Protein AF-A0A8X6LR88-F1 (afdb_monomer)

Nearest PDB structures (foldseek):
  5c4a-assembly1_B  TM=8.017E-01  e=4.745E-05  Saccharomyces cerevisiae S288C
  5c3e-assembly1_B  TM=7.967E-01  e=1.207E-04  Saccharomyces cerevisiae S288C
  8wb0-assembly1_p  TM=8.302E-01  e=1.685E-04  Sus scrofa
  7z31-assembly1_B  TM=7.921E-01  e=1.801E-04  Saccharomyces cerevisiae S288C
  6rwe-assembly1_B  TM=7.774E-01  e=1.987E-03  Saccharomyces cerevisiae

Sequence (148 aa):
MTPGQILECVKRGQGRDAQTVRNTNCQIVPDAKAFYAKTFYFPIAYWSSEHFYAPSECTMDKILHQAVKGRSRGGGMRLGNMELFNGLRGNGLAACFEEKCFEHGDRIPSETNPTISLPKSVELVKEDAGFFKCHLEYKAHPSFIMRK

pLDDT: mean 76.17, std 14.6, range [40.44, 94.88]

Secondary structure (DSSP, 8-state):
--HHHHHHTEEE-SSSBEEEEB-TTS-B-TT---B---PPP---S--HHHH----SS-PBPTTT-SBPBSGGGTPBPP--HHIIIIIIITTT-HHHHHIIIIIIIIB---TT--SSPPBHHHHHHHHHHHHTT---------------

Structure (mmCIF, N/CA/C/O backbone):
data_AF-A0A8X6LR88-F1
#
_entry.id   AF-A0A8X6LR88-F1
#
loop_
_atom_site.group_PDB
_atom_site.id
_atom_site.type_symbol
_atom_site.label_atom_id
_atom_site.label_alt_id
_atom_site.label_comp_id
_atom_site.label_asym_id
_atom_site.label_entity_id
_atom_site.label_seq_id
_atom_site.pdbx_PDB_ins_code
_atom_site.Cartn_x
_atom_site.Cartn_y
_atom_site.Cartn_z
_atom_site.occupancy
_atom_site.B_iso_or_equiv
_atom_site.auth_seq_id
_atom_site.auth_comp_id
_atom_site.auth_asym_id
_atom_site.auth_atom_id
_atom_site.pdbx_PDB_model_num
ATOM 1 N N . MET A 1 1 ? -21.367 -1.744 19.100 1.00 43.91 1 MET A N 1
ATOM 2 C CA . MET A 1 1 ? -21.579 -2.043 20.527 1.00 43.91 1 MET A CA 1
ATOM 3 C C . MET A 1 1 ? -20.416 -1.438 21.301 1.00 43.91 1 MET A C 1
ATOM 5 O O . MET A 1 1 ? -19.314 -1.967 21.231 1.00 43.91 1 MET A O 1
ATOM 9 N N . THR A 1 2 ? -20.595 -0.263 21.898 1.00 50.12 2 THR A N 1
ATOM 10 C CA . THR A 1 2 ? -19.545 0.407 22.687 1.00 50.12 2 THR A CA 1
ATOM 11 C C . THR A 1 2 ? -19.541 -0.120 24.129 1.00 50.12 2 THR A C 1
ATOM 13 O O . THR A 1 2 ? -20.545 -0.679 24.573 1.00 50.12 2 THR A O 1
ATOM 16 N N . PRO A 1 3 ? -18.460 0.077 24.906 1.00 57.91 3 PRO A N 1
ATOM 17 C CA . PRO A 1 3 ? -18.431 -0.300 26.323 1.00 57.91 3 PRO A CA 1
ATOM 18 C C . PRO A 1 3 ? -19.576 0.317 27.149 1.00 57.91 3 PRO A C 1
ATOM 20 O O . PRO A 1 3 ? -20.071 -0.314 28.078 1.00 57.91 3 PRO A O 1
ATOM 23 N N . GLY A 1 4 ? -20.044 1.516 26.776 1.00 55.84 4 GLY A N 1
ATOM 24 C CA . GLY A 1 4 ? -21.215 2.159 27.386 1.00 55.84 4 GLY A CA 1
ATOM 25 C C . GLY A 1 4 ? -22.520 1.393 27.144 1.00 55.84 4 GLY A C 1
ATOM 26 O O . GLY A 1 4 ? -23.280 1.175 28.080 1.00 55.84 4 GLY A O 1
ATOM 27 N N . GLN A 1 5 ? -22.723 0.872 25.929 1.00 53.47 5 GLN A N 1
ATOM 28 C CA . GLN A 1 5 ? -23.903 0.067 25.583 1.00 53.47 5 GLN A CA 1
ATOM 29 C C . GLN A 1 5 ? -23.940 -1.279 26.333 1.00 53.47 5 GLN A C 1
ATOM 31 O O . GLN A 1 5 ? -25.016 -1.788 26.635 1.00 53.47 5 GLN A O 1
ATOM 36 N N . ILE A 1 6 ? -22.774 -1.842 26.685 1.00 59.50 6 ILE A N 1
ATOM 37 C CA . ILE A 1 6 ? -22.672 -3.052 27.523 1.00 59.50 6 ILE A CA 1
ATOM 38 C C . ILE A 1 6 ? -23.093 -2.748 28.971 1.00 59.50 6 ILE A C 1
ATOM 40 O O . ILE A 1 6 ? -23.793 -3.550 29.587 1.00 59.50 6 ILE A O 1
ATOM 44 N N . LEU A 1 7 ? -22.715 -1.581 29.508 1.00 59.38 7 LEU A N 1
ATOM 45 C CA . LEU A 1 7 ? -23.094 -1.150 30.860 1.00 59.38 7 LEU A CA 1
ATOM 46 C C . LEU A 1 7 ? -24.596 -0.852 30.982 1.00 59.38 7 LEU A C 1
ATOM 48 O O . LEU A 1 7 ? -25.195 -1.184 32.000 1.00 59.38 7 LEU A O 1
ATOM 52 N N . GLU A 1 8 ? -25.220 -0.281 29.950 1.00 58.47 8 GLU A N 1
ATOM 53 C CA . GLU A 1 8 ? -26.671 -0.016 29.915 1.00 58.47 8 GLU A CA 1
ATOM 54 C C . GLU A 1 8 ? -27.515 -1.304 29.902 1.00 58.47 8 GLU A C 1
ATOM 56 O O . GLU A 1 8 ? -28.645 -1.329 30.397 1.00 58.47 8 GLU A O 1
ATOM 61 N N . CYS A 1 9 ? -26.950 -2.397 29.382 1.00 60.28 9 CYS A N 1
ATOM 62 C CA . CYS A 1 9 ? -27.597 -3.706 29.300 1.00 60.28 9 CYS A CA 1
ATOM 63 C C . CYS A 1 9 ? -27.391 -4.578 30.555 1.00 60.28 9 CYS A C 1
ATOM 65 O O . CYS A 1 9 ? -27.925 -5.689 30.613 1.00 60.28 9 CYS A O 1
ATOM 67 N N . VAL A 1 10 ? -26.645 -4.093 31.560 1.00 64.56 10 VAL A N 1
ATOM 68 C CA . VAL A 1 10 ? -26.311 -4.828 32.789 1.00 64.56 10 VAL A CA 1
ATOM 69 C C . VAL A 1 10 ? -26.639 -3.990 34.027 1.00 64.56 10 VAL A C 1
ATOM 71 O O . VAL A 1 10 ? -25.956 -3.018 34.345 1.00 64.56 10 VAL A O 1
ATOM 74 N N . LYS A 1 11 ? -27.659 -4.392 34.793 1.00 63.88 11 LYS A N 1
ATOM 75 C CA . LYS A 1 11 ? -27.976 -3.743 36.079 1.00 63.88 11 LYS A CA 1
ATOM 76 C C . LYS A 1 11 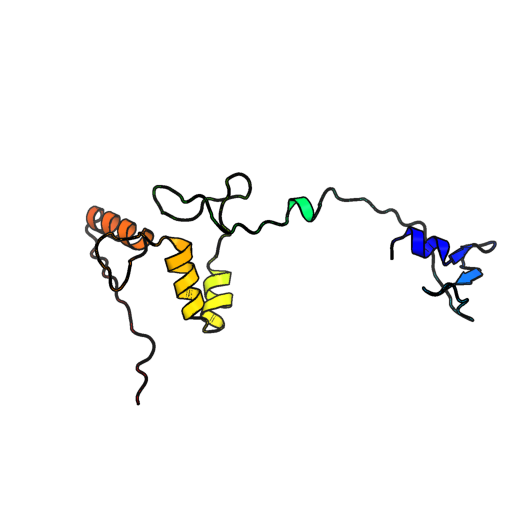? -27.129 -4.355 37.203 1.00 63.88 11 LYS A C 1
ATOM 78 O O . LYS A 1 11 ? -27.137 -5.574 37.390 1.00 63.88 11 LYS A O 1
ATOM 83 N N . ARG A 1 12 ? -26.409 -3.517 37.964 1.00 57.28 12 ARG A N 1
ATOM 84 C CA . ARG A 1 12 ? -25.630 -3.956 39.139 1.00 57.28 12 ARG A CA 1
ATOM 85 C C . ARG A 1 12 ? -26.555 -4.469 40.244 1.00 57.28 12 ARG A C 1
ATOM 87 O O . ARG A 1 12 ? -27.481 -3.760 40.634 1.00 57.28 12 ARG A O 1
ATOM 94 N N . GLY A 1 13 ? -26.270 -5.666 40.757 1.00 58.62 13 GLY A N 1
ATOM 95 C CA . GLY A 1 13 ? -26.820 -6.142 42.028 1.00 58.62 13 GLY A CA 1
ATOM 96 C C . GLY A 1 13 ? -26.052 -5.581 43.229 1.00 58.62 13 GLY A C 1
ATOM 97 O O . GLY A 1 13 ? -25.162 -4.746 43.078 1.00 58.62 13 GLY A O 1
ATOM 98 N N . GLN A 1 14 ? -26.346 -6.081 44.431 1.00 52.44 14 GLN A N 1
ATOM 99 C CA . GLN A 1 14 ? -25.663 -5.692 45.677 1.00 52.44 14 GLN A CA 1
ATOM 100 C C . GLN A 1 14 ? -24.199 -6.217 45.792 1.00 52.44 14 GLN A C 1
ATOM 102 O O . GLN A 1 14 ? -23.613 -6.148 46.867 1.00 52.44 14 GLN A O 1
ATOM 107 N N . GLY A 1 15 ? -23.587 -6.728 44.707 1.00 61.00 15 GLY A N 1
ATOM 108 C CA . GLY A 1 15 ? -22.272 -7.402 44.696 1.00 61.00 15 GLY A CA 1
ATOM 109 C C . GLY A 1 15 ? -21.421 -7.133 43.439 1.00 61.00 15 GLY A C 1
ATOM 110 O O . GLY A 1 15 ? -21.503 -6.049 42.868 1.00 61.00 15 GLY A O 1
ATOM 111 N N . ARG A 1 16 ? -20.571 -8.095 43.024 1.00 56.91 16 ARG A N 1
ATOM 112 C CA . ARG A 1 16 ? -19.781 -8.070 41.760 1.00 56.91 16 ARG A CA 1
ATOM 113 C C . ARG A 1 16 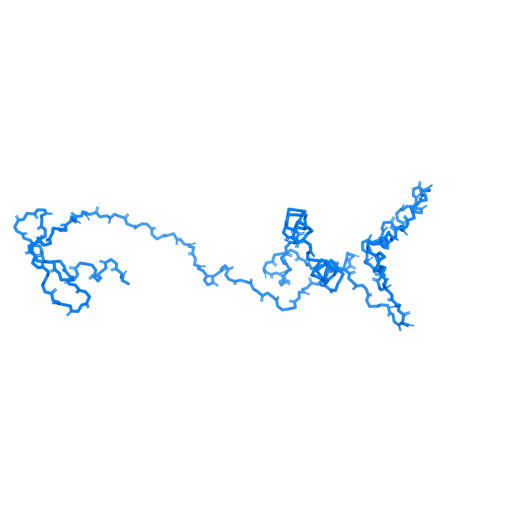? -20.469 -8.785 40.582 1.00 56.91 16 ARG A C 1
ATOM 115 O O . ARG A 1 16 ? -19.896 -8.833 39.499 1.00 56.91 16 ARG A O 1
ATOM 122 N N . ASP A 1 17 ? -21.678 -9.300 40.792 1.00 58.12 17 ASP A N 1
ATOM 123 C CA . ASP A 1 17 ? -22.432 -10.074 39.804 1.00 58.12 17 ASP A CA 1
ATOM 124 C C . ASP A 1 17 ? -23.568 -9.250 39.182 1.00 58.12 17 ASP A C 1
ATOM 126 O O . ASP A 1 17 ? -24.211 -8.418 39.837 1.00 58.12 17 ASP A O 1
ATOM 130 N N . ALA A 1 18 ? -23.792 -9.450 37.882 1.00 63.12 18 ALA A N 1
ATOM 131 C CA . ALA A 1 18 ? -24.874 -8.816 37.137 1.00 63.12 18 ALA A CA 1
ATOM 132 C C . ALA A 1 18 ? -26.234 -9.369 37.592 1.00 63.12 18 ALA A C 1
ATOM 134 O O . ALA A 1 18 ? -26.456 -10.575 37.543 1.00 63.12 18 ALA A O 1
ATOM 135 N N . GLN A 1 19 ? -27.163 -8.497 37.997 1.00 63.59 19 GLN A N 1
ATOM 136 C CA . GLN A 1 19 ? -28.491 -8.914 38.471 1.00 63.59 19 GLN A CA 1
ATOM 137 C C . GLN A 1 19 ? -29.490 -9.098 37.322 1.00 63.59 19 GLN A C 1
ATOM 139 O O . GLN A 1 19 ? -30.490 -9.799 37.453 1.00 63.59 19 GLN A O 1
ATOM 144 N N . THR A 1 20 ? -29.266 -8.429 36.192 1.00 70.75 20 THR A N 1
ATOM 145 C CA . THR A 1 20 ? -30.125 -8.539 35.010 1.00 70.75 20 THR A CA 1
ATOM 146 C C . THR A 1 20 ? -29.282 -8.291 33.772 1.00 70.75 20 THR A C 1
ATOM 148 O O . THR A 1 20 ? -28.648 -7.239 33.673 1.00 70.75 20 THR A O 1
ATOM 151 N N . VAL A 1 21 ? -29.285 -9.251 32.848 1.00 75.19 21 VAL A N 1
ATOM 152 C CA . VAL A 1 21 ? -28.623 -9.156 31.543 1.00 75.19 21 VAL A CA 1
ATOM 153 C C . VAL A 1 21 ? -29.698 -8.960 30.483 1.00 75.19 21 VAL A C 1
ATOM 155 O O . VAL A 1 21 ? -30.682 -9.703 30.449 1.00 75.19 21 VAL A O 1
ATOM 158 N N . ARG A 1 22 ? -29.530 -7.948 29.634 1.00 79.62 22 ARG A N 1
ATOM 159 C CA . ARG A 1 22 ? -30.420 -7.682 28.501 1.00 79.62 22 ARG A CA 1
ATOM 160 C C . ARG A 1 22 ? -29.712 -7.951 27.178 1.00 79.62 22 ARG A C 1
ATOM 162 O O . ARG A 1 22 ? -28.516 -7.698 27.056 1.00 79.62 22 ARG A O 1
ATOM 169 N N . ASN A 1 23 ? -30.447 -8.462 26.194 1.00 78.88 23 ASN A N 1
ATOM 170 C CA . ASN A 1 23 ? -29.953 -8.577 24.822 1.00 78.88 23 ASN A CA 1
ATOM 171 C C . ASN A 1 23 ? -30.000 -7.216 24.095 1.00 78.88 23 ASN A C 1
ATOM 173 O O . ASN A 1 23 ? -30.464 -6.214 24.640 1.00 78.88 23 ASN A O 1
ATOM 177 N N . THR A 1 24 ? -29.564 -7.188 22.833 1.00 75.38 24 THR A N 1
ATOM 178 C CA . THR A 1 24 ? -29.594 -5.991 21.969 1.00 75.38 24 THR A CA 1
ATOM 179 C C . THR A 1 24 ? -30.993 -5.408 21.754 1.00 75.38 24 THR A C 1
ATOM 181 O O . THR A 1 24 ? -31.107 -4.245 21.389 1.00 75.38 24 THR A O 1
ATOM 184 N N . ASN A 1 25 ? -32.047 -6.191 22.001 1.00 80.38 25 ASN A N 1
ATOM 185 C CA . ASN A 1 25 ? -33.449 -5.783 21.887 1.00 80.38 25 ASN A CA 1
ATOM 186 C C . ASN A 1 25 ? -34.047 -5.374 23.248 1.00 80.38 25 ASN A C 1
ATOM 188 O O . ASN A 1 25 ? -35.267 -5.316 23.390 1.00 80.38 25 ASN A O 1
ATOM 192 N N . CYS A 1 26 ? -33.210 -5.140 24.266 1.00 74.94 26 CYS A N 1
ATOM 193 C CA . CYS A 1 26 ? -33.608 -4.811 25.639 1.00 74.94 26 CYS A CA 1
ATOM 194 C C . CYS A 1 26 ? -34.420 -5.899 26.370 1.00 74.94 26 CYS A C 1
ATOM 196 O O . CYS A 1 26 ? -34.975 -5.633 27.439 1.00 74.94 26 CYS A O 1
ATOM 198 N N . GLN A 1 27 ? -34.472 -7.126 25.849 1.00 83.12 27 GLN A N 1
ATOM 199 C CA . GLN A 1 27 ? -35.168 -8.239 26.494 1.00 83.12 27 GLN A CA 1
ATOM 200 C C . GLN A 1 27 ? -34.268 -8.878 27.548 1.00 83.12 27 GLN A C 1
ATOM 202 O O . GLN A 1 27 ? -33.070 -9.056 27.324 1.00 83.12 27 GLN A O 1
ATOM 207 N N . ILE A 1 28 ? -34.852 -9.232 28.692 1.00 82.19 28 ILE A N 1
ATOM 208 C CA . ILE A 1 28 ? -34.152 -9.935 29.768 1.00 82.19 28 ILE A CA 1
ATOM 209 C C . ILE A 1 28 ? -33.797 -11.336 29.277 1.00 82.19 28 ILE A C 1
ATOM 211 O O . ILE A 1 28 ? -34.665 -12.062 28.797 1.00 82.19 28 ILE A O 1
ATOM 215 N N . VAL A 1 29 ? -32.529 -11.711 29.417 1.00 82.50 29 VAL A N 1
ATOM 216 C CA . VAL A 1 29 ? -32.069 -13.069 29.136 1.00 82.50 29 VAL A CA 1
ATOM 217 C C . VAL A 1 29 ? -32.110 -13.855 30.452 1.00 82.50 29 VAL A C 1
ATOM 219 O O . VAL A 1 29 ? -31.315 -13.551 31.347 1.00 82.50 29 VAL A O 1
ATOM 222 N N . PRO A 1 30 ? -33.048 -14.808 30.621 1.00 79.62 30 PRO A N 1
ATOM 223 C CA . PRO A 1 30 ? -33.130 -15.611 31.838 1.00 79.62 30 PRO A CA 1
ATOM 224 C C . PRO A 1 30 ? -31.870 -16.474 31.994 1.00 79.62 30 PRO A C 1
ATOM 226 O O . PRO A 1 30 ? -31.277 -16.896 31.003 1.00 79.62 30 PRO A O 1
ATOM 229 N N . ASP A 1 31 ? -31.436 -16.680 33.239 1.00 77.88 31 ASP A N 1
ATOM 230 C CA . ASP A 1 31 ? -30.272 -17.497 33.635 1.00 77.88 31 ASP A CA 1
ATOM 231 C C . ASP A 1 31 ? -28.908 -17.097 33.040 1.00 77.88 31 ASP A C 1
ATOM 233 O O . ASP A 1 31 ? -27.898 -17.779 33.241 1.00 77.88 31 ASP A O 1
ATOM 237 N N . ALA A 1 32 ? -28.831 -15.953 32.360 1.00 73.50 32 ALA A N 1
ATOM 238 C CA . ALA A 1 32 ? -27.576 -15.432 31.847 1.00 73.50 32 ALA A CA 1
ATOM 239 C C . ALA A 1 32 ? -26.702 -14.886 32.983 1.00 73.50 32 ALA A C 1
ATOM 241 O O . ALA A 1 32 ? -27.093 -13.988 33.730 1.00 73.50 32 ALA A O 1
ATOM 242 N N . LYS A 1 33 ? -25.469 -15.390 33.066 1.00 69.31 33 LYS A N 1
ATOM 243 C CA . LYS A 1 33 ? -24.425 -14.866 33.951 1.00 69.31 33 LYS A CA 1
ATOM 244 C C . LYS A 1 33 ? -23.475 -13.997 33.138 1.00 69.31 33 LYS A C 1
ATOM 246 O O . LYS A 1 33 ? -22.921 -14.454 32.142 1.00 69.31 33 LYS A O 1
ATOM 251 N N . ALA A 1 34 ? -23.266 -12.759 33.574 1.00 69.31 34 ALA A N 1
ATOM 252 C CA . ALA A 1 34 ? -22.294 -11.852 32.976 1.00 69.31 34 ALA A CA 1
ATOM 253 C C . ALA A 1 34 ? -21.251 -11.448 34.018 1.00 69.31 34 ALA A C 1
ATOM 255 O O . ALA A 1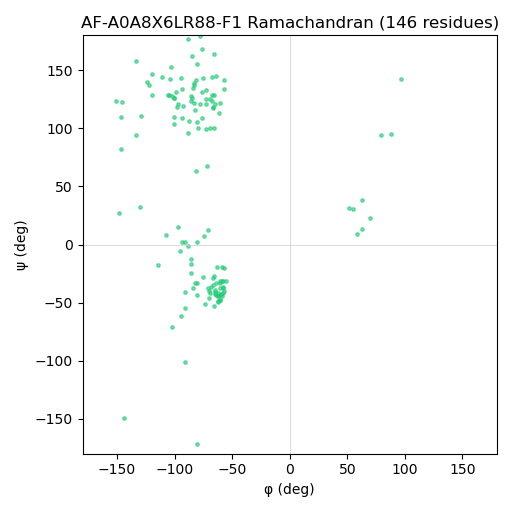 34 ? -21.594 -10.996 35.111 1.00 69.31 34 ALA A O 1
ATOM 256 N N . PHE A 1 35 ? -19.976 -11.597 33.662 1.00 68.25 35 PHE A N 1
ATOM 257 C CA . PHE A 1 35 ? -18.863 -11.098 34.459 1.00 68.25 35 PHE A CA 1
ATOM 258 C C . PHE A 1 35 ? -18.594 -9.641 34.087 1.00 68.25 35 PHE A C 1
ATOM 260 O O . PHE A 1 35 ? -18.406 -9.328 32.910 1.00 68.25 35 PHE A O 1
ATOM 267 N N . TYR A 1 36 ? -18.544 -8.752 35.078 1.00 70.25 36 TYR A N 1
ATOM 268 C CA . TYR A 1 36 ? -18.089 -7.382 34.872 1.00 70.25 36 TYR A CA 1
ATOM 269 C C . TYR A 1 36 ? -16.900 -7.073 35.776 1.00 70.25 36 TYR A C 1
ATOM 271 O O . TYR A 1 36 ? -16.876 -7.397 36.961 1.00 70.25 36 TYR A O 1
ATOM 279 N N . ALA A 1 37 ? -15.911 -6.391 35.213 1.00 71.44 37 ALA A N 1
ATOM 280 C CA . ALA A 1 37 ? -14.760 -5.889 35.943 1.00 71.44 37 ALA A CA 1
ATOM 281 C C . ALA A 1 37 ? -14.495 -4.436 35.555 1.00 71.44 37 ALA A C 1
ATOM 283 O O . ALA A 1 37 ? -14.916 -3.963 34.497 1.00 71.44 37 ALA A O 1
ATOM 284 N N . LYS A 1 38 ? -13.797 -3.708 36.431 1.00 74.00 38 LYS A N 1
ATOM 285 C CA . LYS A 1 38 ? -13.297 -2.375 36.102 1.00 74.00 38 LYS A CA 1
ATOM 286 C C . LYS A 1 38 ? -12.135 -2.537 35.123 1.00 74.00 38 LYS A C 1
ATOM 288 O O . LYS A 1 38 ? -11.022 -2.844 35.536 1.00 74.00 38 LYS A O 1
ATOM 293 N N . THR A 1 39 ? -12.411 -2.340 33.843 1.00 77.56 39 THR A N 1
ATOM 294 C CA . THR A 1 39 ? -11.397 -2.363 32.787 1.00 77.56 39 THR A CA 1
ATOM 295 C C . THR A 1 39 ? -10.900 -0.949 32.525 1.00 77.56 39 THR A C 1
ATOM 297 O O . THR A 1 39 ? -11.698 -0.019 32.403 1.00 77.56 39 THR A O 1
ATOM 300 N N . PHE A 1 40 ? -9.583 -0.783 32.431 1.00 81.88 40 PHE A N 1
ATOM 301 C CA . PHE A 1 40 ? -8.972 0.461 31.980 1.00 81.88 40 PHE A CA 1
ATOM 302 C C . PHE A 1 40 ? -8.645 0.330 30.498 1.00 81.88 40 PHE A C 1
ATOM 304 O O . PHE A 1 40 ? -7.898 -0.561 30.099 1.00 81.88 40 PHE A O 1
ATOM 311 N N . TYR A 1 41 ? -9.222 1.212 29.691 1.00 81.50 41 TYR A N 1
ATOM 312 C CA . TYR A 1 41 ? -8.900 1.329 28.277 1.00 81.50 41 TYR A CA 1
ATOM 313 C C . TYR A 1 41 ? -8.000 2.541 28.098 1.00 81.50 41 TYR A C 1
ATOM 315 O O . TYR A 1 41 ? -8.339 3.637 28.543 1.00 81.50 41 TYR A O 1
ATOM 323 N N . PHE A 1 42 ? -6.868 2.340 27.436 1.00 86.62 42 PHE A N 1
ATOM 324 C CA . PHE A 1 42 ? -6.000 3.428 27.018 1.00 86.62 42 PHE A CA 1
ATOM 325 C C . PHE A 1 42 ? -6.271 3.685 25.538 1.00 86.62 42 PHE A C 1
ATOM 327 O O . PHE A 1 42 ? -5.955 2.822 24.716 1.00 86.62 42 PHE A O 1
ATOM 334 N N . PRO A 1 43 ? -6.903 4.815 25.178 1.00 81.44 43 PRO A N 1
ATOM 335 C CA . PRO A 1 43 ? -7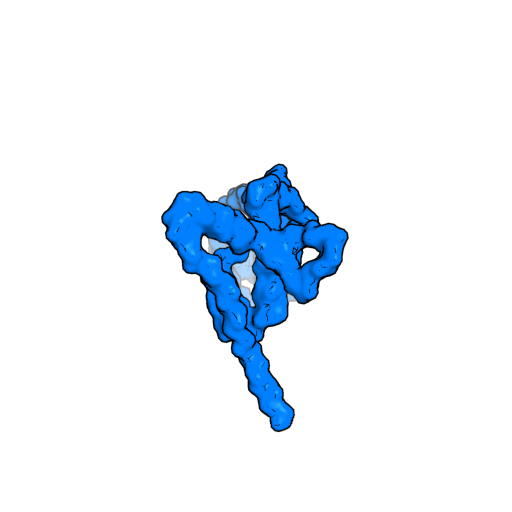.031 5.174 23.779 1.00 81.44 43 PRO A CA 1
ATOM 336 C C . PRO A 1 43 ? -5.629 5.439 23.229 1.00 81.44 43 PRO A C 1
ATOM 338 O O . PRO A 1 43 ? -4.899 6.290 23.734 1.00 81.44 43 PRO A O 1
ATOM 341 N N . ILE A 1 44 ? -5.240 4.682 22.207 1.00 85.75 44 ILE A N 1
ATOM 342 C CA . ILE A 1 44 ? -4.019 4.949 21.451 1.00 85.75 44 ILE A CA 1
ATOM 343 C C . ILE A 1 44 ? -4.378 6.004 20.407 1.00 85.75 44 ILE A C 1
ATOM 345 O O . ILE A 1 44 ? -5.410 5.888 19.746 1.00 85.75 44 ILE A O 1
ATOM 349 N N . ALA A 1 45 ? -3.532 7.023 20.255 1.00 84.69 45 ALA A N 1
ATOM 350 C CA . ALA A 1 45 ? -3.643 8.012 19.187 1.00 84.69 45 ALA A CA 1
ATOM 351 C C . ALA A 1 45 ? -3.263 7.376 17.836 1.00 84.69 45 ALA A C 1
ATOM 353 O O . ALA A 1 45 ? -2.213 7.655 17.268 1.00 84.69 45 ALA A O 1
ATOM 354 N N . TYR A 1 46 ? -4.095 6.446 17.376 1.00 84.25 46 TYR A N 1
ATOM 355 C CA . TYR A 1 46 ? -3.965 5.738 16.112 1.00 84.25 46 TYR A CA 1
ATOM 356 C C . TYR A 1 46 ? -5.329 5.751 15.434 1.00 84.25 46 TYR A C 1
ATOM 358 O O . TYR A 1 46 ? -6.199 4.922 15.714 1.00 84.25 46 TYR A O 1
ATOM 366 N N . TRP A 1 47 ? -5.535 6.739 14.570 1.00 85.56 47 TRP A N 1
ATOM 367 C CA . TRP A 1 47 ? -6.804 6.937 13.886 1.00 85.56 47 TRP A CA 1
ATOM 368 C C . TRP A 1 47 ? -6.710 6.392 12.469 1.00 85.56 47 TRP A C 1
ATOM 370 O O . TRP A 1 47 ? -5.845 6.782 11.688 1.00 85.56 47 TRP A O 1
ATOM 380 N N . SER A 1 48 ? -7.628 5.502 12.095 1.00 85.12 48 SER A N 1
ATOM 381 C CA . SER A 1 48 ? -7.660 4.941 10.739 1.00 85.12 48 SER A CA 1
ATOM 382 C C . SER A 1 48 ? -7.811 6.022 9.664 1.00 85.12 48 SER A C 1
ATOM 384 O O . SER A 1 48 ? -7.227 5.896 8.591 1.00 85.12 4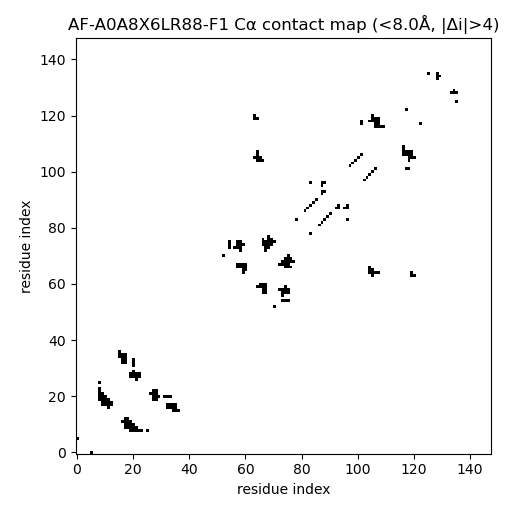8 SER A O 1
ATOM 386 N N . SER A 1 49 ? -8.506 7.122 9.967 1.00 86.25 49 SER A N 1
ATOM 387 C CA . SER A 1 49 ? -8.618 8.302 9.099 1.00 86.25 49 SER A CA 1
ATOM 388 C C . SER A 1 49 ? -7.262 8.936 8.751 1.00 86.25 49 SER A C 1
ATOM 390 O O . SER A 1 49 ? -7.080 9.450 7.647 1.00 86.25 49 SER A O 1
ATOM 392 N N . GLU A 1 50 ? -6.282 8.861 9.651 1.00 84.00 50 GLU A N 1
ATOM 393 C CA . GLU A 1 50 ? -4.930 9.408 9.465 1.00 84.00 50 GLU A CA 1
ATOM 394 C C . GLU A 1 50 ? -3.984 8.439 8.744 1.00 84.00 50 GLU A C 1
ATOM 396 O O . GLU A 1 50 ? -2.922 8.840 8.263 1.00 84.00 50 GLU A O 1
ATOM 401 N N . HIS A 1 51 ? -4.373 7.172 8.608 1.00 84.38 51 HIS A N 1
ATOM 402 C CA . HIS A 1 51 ? -3.549 6.129 7.992 1.00 84.38 51 HIS A CA 1
ATOM 403 C C . HIS A 1 51 ? -4.121 5.584 6.684 1.00 84.38 51 HIS A C 1
ATOM 405 O O . HIS A 1 51 ? -3.373 5.007 5.895 1.00 84.38 51 HIS A O 1
ATOM 411 N N . PHE A 1 52 ? -5.406 5.805 6.409 1.00 89.31 52 PHE A N 1
ATOM 412 C CA . PHE A 1 52 ? -5.994 5.454 5.126 1.00 89.31 52 PHE A CA 1
ATOM 413 C C . PHE A 1 52 ? -5.388 6.322 4.018 1.00 89.31 52 PHE A C 1
ATOM 415 O O . PHE A 1 52 ? -5.476 7.553 4.049 1.00 89.31 52 PHE A O 1
ATOM 422 N N . TYR A 1 53 ? -4.734 5.671 3.059 1.00 91.25 53 TYR A N 1
ATOM 423 C CA . TYR A 1 53 ? -4.042 6.325 1.961 1.00 91.25 53 TYR A CA 1
ATOM 424 C C . TYR A 1 53 ? -4.141 5.479 0.693 1.00 91.25 53 TYR A C 1
ATOM 426 O O . TYR A 1 53 ? -3.732 4.321 0.688 1.00 91.25 53 TYR A O 1
ATOM 434 N N . ALA A 1 54 ? -4.693 6.069 -0.365 1.00 90.56 54 ALA A N 1
ATOM 435 C CA . ALA A 1 54 ? -4.921 5.421 -1.651 1.00 90.56 54 ALA A CA 1
ATOM 436 C C . ALA A 1 54 ? -4.750 6.458 -2.777 1.00 90.56 54 ALA A C 1
ATOM 438 O O . ALA A 1 54 ? -5.732 7.071 -3.197 1.00 90.56 54 ALA A O 1
ATOM 439 N N . PRO A 1 55 ? -3.508 6.743 -3.206 1.00 89.00 55 PRO A N 1
ATOM 440 C CA . PRO A 1 55 ? -3.270 7.690 -4.286 1.00 89.00 55 PRO A CA 1
ATOM 441 C C . PRO A 1 55 ? -3.686 7.081 -5.631 1.00 89.00 55 PRO A C 1
ATOM 443 O O . PRO A 1 55 ? -3.321 5.947 -5.934 1.00 89.00 55 PRO A O 1
ATOM 446 N N . SER A 1 56 ? -4.429 7.840 -6.438 1.00 88.75 56 SER A N 1
ATOM 447 C CA . SER A 1 56 ? -4.686 7.514 -7.849 1.00 88.75 56 SER A CA 1
ATOM 448 C C . SER A 1 56 ? -3.546 7.987 -8.751 1.00 88.75 56 SER A C 1
ATOM 450 O O . SER A 1 56 ? -3.159 7.290 -9.680 1.00 88.75 56 SER A O 1
ATOM 452 N N . GLU A 1 57 ? -2.977 9.150 -8.436 1.00 88.69 57 GLU A N 1
ATOM 453 C CA . GLU A 1 57 ? -1.830 9.747 -9.115 1.00 88.69 57 GLU A CA 1
ATOM 454 C C . GLU A 1 57 ? -0.730 10.009 -8.087 1.00 88.69 57 GLU A C 1
ATOM 456 O O . GLU A 1 57 ? -1.003 10.413 -6.952 1.00 88.69 57 GLU A O 1
ATOM 461 N N . CYS A 1 58 ? 0.517 9.746 -8.474 1.00 91.38 58 CYS A N 1
ATOM 462 C CA . CYS A 1 58 ? 1.671 9.879 -7.594 1.00 91.38 58 CYS A CA 1
ATOM 463 C C . CYS A 1 58 ? 2.666 10.893 -8.150 1.00 91.38 58 CYS A C 1
ATOM 465 O O . CYS A 1 58 ? 2.885 10.982 -9.357 1.00 91.38 58 CYS A O 1
ATOM 467 N N . THR A 1 59 ? 3.336 11.610 -7.251 1.00 92.00 59 THR A N 1
ATOM 468 C CA . THR A 1 59 ? 4.504 12.405 -7.631 1.00 92.00 59 THR A CA 1
ATOM 469 C C . THR A 1 59 ? 5.630 11.451 -8.026 1.00 92.00 59 THR A C 1
ATOM 471 O O . THR A 1 59 ? 6.026 10.603 -7.224 1.00 92.00 59 THR A O 1
ATOM 474 N N . MET A 1 60 ? 6.159 11.593 -9.239 1.00 90.56 60 MET A N 1
ATOM 475 C CA . MET A 1 60 ? 7.229 10.737 -9.756 1.00 90.56 60 MET A CA 1
ATOM 476 C C . MET A 1 60 ? 8.604 11.370 -9.521 1.00 90.56 60 MET A C 1
ATOM 478 O O . MET A 1 60 ? 8.774 12.589 -9.599 1.00 90.56 60 MET A O 1
ATOM 482 N N . ASP A 1 61 ? 9.595 10.538 -9.225 1.00 90.69 61 ASP A N 1
ATOM 483 C CA . ASP A 1 61 ? 10.989 10.942 -9.121 1.00 90.69 61 ASP A CA 1
ATOM 484 C C . ASP A 1 61 ? 11.546 11.345 -10.494 1.00 90.69 61 ASP A C 1
ATOM 486 O O . ASP A 1 61 ? 11.207 10.762 -11.526 1.00 90.69 61 ASP A O 1
ATOM 490 N N . LYS A 1 62 ? 12.419 12.354 -10.521 1.00 86.81 62 LYS A N 1
ATOM 491 C CA . LYS A 1 62 ? 12.957 12.885 -11.783 1.00 86.81 62 LYS A CA 1
ATOM 492 C C . LYS A 1 62 ? 14.006 11.980 -12.421 1.00 86.81 62 LYS A C 1
ATOM 494 O O . LYS A 1 62 ? 14.178 12.048 -13.631 1.00 86.81 62 LYS A O 1
ATOM 499 N N . ILE A 1 63 ? 14.723 11.193 -11.620 1.00 85.81 63 ILE A N 1
ATOM 500 C CA . ILE A 1 63 ? 15.828 10.357 -12.098 1.00 85.81 63 ILE A CA 1
ATOM 501 C C . ILE A 1 63 ? 15.285 8.981 -12.468 1.00 85.81 63 ILE A C 1
ATOM 503 O O . ILE A 1 63 ? 15.454 8.523 -13.594 1.00 85.81 63 ILE A O 1
ATOM 507 N N . LEU A 1 64 ? 14.605 8.341 -11.515 1.00 85.50 64 LEU A N 1
ATOM 508 C CA . LEU A 1 64 ? 14.123 6.970 -11.664 1.00 85.50 64 LEU A CA 1
ATOM 509 C C . LEU A 1 64 ? 12.766 6.879 -12.358 1.00 85.50 64 LEU A C 1
ATOM 511 O O . LEU A 1 64 ? 12.378 5.787 -12.749 1.00 85.50 64 LEU A O 1
ATOM 515 N N . HIS A 1 65 ? 12.020 7.985 -12.449 1.00 88.31 65 HIS A N 1
ATOM 516 C CA . HIS A 1 65 ? 10.618 7.973 -12.874 1.00 88.31 65 HIS A CA 1
ATOM 517 C C . HIS A 1 65 ? 9.752 6.976 -12.103 1.00 88.31 65 HIS A C 1
ATOM 519 O O . HIS A 1 65 ? 8.771 6.487 -12.631 1.00 88.31 65 HIS A O 1
ATOM 525 N N . GLN A 1 66 ? 10.076 6.720 -10.834 1.00 90.88 66 GLN A N 1
ATOM 526 C CA . GLN A 1 66 ? 9.261 5.928 -9.911 1.00 90.88 66 GLN A CA 1
ATOM 527 C C . GLN A 1 66 ? 8.525 6.838 -8.934 1.00 90.88 66 GLN A C 1
ATOM 529 O O . GLN A 1 66 ? 9.010 7.920 -8.605 1.00 90.88 66 GLN A O 1
ATOM 534 N N . ALA A 1 67 ? 7.380 6.397 -8.418 1.00 92.06 67 ALA A N 1
ATOM 535 C CA . ALA A 1 67 ? 6.647 7.159 -7.416 1.00 92.06 67 ALA A CA 1
ATOM 536 C C . ALA A 1 67 ? 7.515 7.442 -6.170 1.00 92.06 67 ALA A C 1
ATOM 538 O O . ALA A 1 67 ? 8.181 6.551 -5.634 1.00 92.06 67 ALA A O 1
ATOM 539 N N . VAL A 1 68 ? 7.502 8.688 -5.685 1.00 93.44 68 VAL A N 1
ATOM 540 C CA . VAL A 1 68 ? 8.284 9.094 -4.506 1.00 93.44 68 VAL A CA 1
ATOM 541 C C . VAL A 1 68 ? 7.793 8.393 -3.238 1.00 93.44 68 VAL A C 1
ATOM 543 O O . VAL A 1 68 ? 6.686 7.867 -3.173 1.00 93.44 68 VAL A O 1
ATOM 546 N N . LYS A 1 69 ? 8.603 8.409 -2.176 1.00 92.06 69 LYS A N 1
ATOM 547 C CA . LYS A 1 69 ? 8.222 7.821 -0.887 1.00 92.06 69 LYS A CA 1
ATOM 548 C C . LYS A 1 69 ? 7.367 8.777 -0.049 1.00 92.06 69 LYS A C 1
ATOM 550 O O . LYS A 1 69 ? 7.739 9.931 0.163 1.00 92.06 69 LYS A O 1
ATOM 555 N N . GLY A 1 70 ? 6.323 8.218 0.563 1.00 90.56 70 GLY A N 1
ATOM 556 C CA . GLY A 1 70 ? 5.620 8.800 1.708 1.00 90.56 70 GLY A CA 1
ATOM 557 C C . GLY A 1 70 ? 4.353 9.582 1.355 1.00 90.56 70 GLY A C 1
ATOM 558 O O . GLY A 1 70 ? 4.307 10.332 0.382 1.00 90.56 70 GLY A O 1
ATOM 559 N N . ARG A 1 71 ? 3.336 9.451 2.217 1.00 90.69 71 ARG A N 1
ATOM 560 C CA . ARG A 1 71 ? 2.017 10.088 2.059 1.00 90.69 71 ARG A CA 1
ATOM 561 C C . ARG A 1 71 ? 2.096 11.611 1.929 1.00 90.69 71 ARG A C 1
ATOM 563 O O . ARG A 1 71 ? 1.381 12.187 1.120 1.00 90.69 71 ARG A O 1
ATOM 570 N N . SER A 1 72 ? 2.967 12.263 2.701 1.00 90.31 72 SER A N 1
ATOM 571 C CA . SER A 1 72 ? 3.087 13.730 2.725 1.00 90.31 72 SER A CA 1
ATOM 572 C C . SER A 1 72 ? 3.523 14.339 1.391 1.00 90.31 72 SER A C 1
ATOM 574 O O . SER A 1 72 ? 3.319 15.528 1.177 1.00 90.31 72 SER A O 1
ATOM 576 N N . ARG A 1 73 ? 4.113 13.538 0.495 1.00 89.56 73 ARG A N 1
ATOM 577 C CA . ARG A 1 73 ? 4.602 13.974 -0.821 1.00 89.56 73 ARG A CA 1
ATOM 578 C C . ARG A 1 73 ? 3.729 13.474 -1.976 1.00 89.56 73 ARG A C 1
ATOM 580 O O . ARG A 1 73 ? 4.133 13.595 -3.130 1.00 89.56 73 ARG A O 1
ATOM 587 N N . GLY A 1 74 ? 2.574 12.874 -1.675 1.00 92.12 74 GLY A N 1
ATOM 588 C CA . GLY A 1 74 ? 1.773 12.180 -2.685 1.00 92.12 74 GLY A CA 1
ATOM 589 C C . GLY A 1 74 ? 2.525 10.987 -3.285 1.00 92.12 74 GLY A C 1
ATOM 590 O O . GLY A 1 74 ? 2.517 10.797 -4.496 1.00 92.12 74 GLY A O 1
ATOM 591 N N . GLY A 1 75 ? 3.280 10.271 -2.452 1.00 94.00 75 GLY A N 1
ATOM 592 C CA . GLY A 1 75 ? 4.129 9.168 -2.874 1.00 94.00 75 GLY A CA 1
ATOM 593 C C . GLY A 1 75 ? 3.390 7.849 -3.077 1.00 94.00 75 GLY A C 1
ATOM 594 O O . GLY A 1 75 ? 2.372 7.592 -2.448 1.00 94.00 75 GLY A O 1
ATOM 595 N N . GLY A 1 76 ? 3.940 6.971 -3.906 1.00 92.94 76 GLY A N 1
ATOM 596 C CA . GLY A 1 76 ? 3.366 5.650 -4.150 1.00 92.94 76 GLY A CA 1
ATOM 597 C C . GLY A 1 76 ? 3.615 4.666 -3.008 1.00 92.94 76 GLY A C 1
ATOM 598 O O . GLY A 1 76 ? 4.440 4.880 -2.110 1.00 92.94 76 GLY A O 1
ATOM 599 N N . MET A 1 77 ? 2.908 3.538 -3.062 1.00 91.62 77 MET A N 1
ATOM 600 C CA . MET A 1 77 ? 3.211 2.387 -2.216 1.00 91.62 77 MET A CA 1
ATOM 601 C C . MET A 1 77 ? 4.358 1.577 -2.820 1.00 91.62 77 MET A C 1
ATOM 603 O O . MET A 1 77 ? 4.445 1.394 -4.031 1.00 91.62 77 MET A O 1
ATOM 607 N N . ARG A 1 78 ? 5.243 1.066 -1.962 1.00 91.44 78 ARG A N 1
ATOM 608 C CA . ARG A 1 78 ? 6.344 0.206 -2.398 1.00 91.44 78 ARG A CA 1
ATOM 609 C C . ARG A 1 78 ? 5.817 -1.198 -2.674 1.00 91.44 78 ARG A C 1
ATOM 611 O O . ARG A 1 78 ? 5.363 -1.862 -1.747 1.00 91.44 78 ARG A O 1
ATOM 618 N N . LEU A 1 79 ? 5.989 -1.667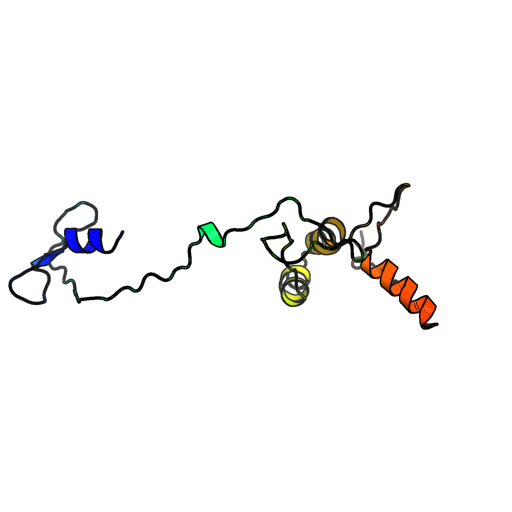 -3.905 1.00 92.12 79 LEU A N 1
ATOM 619 C CA . LEU A 1 79 ? 5.928 -3.089 -4.225 1.00 92.12 79 LEU A CA 1
ATOM 620 C C . LEU A 1 79 ? 7.327 -3.687 -4.027 1.00 92.12 79 LEU A C 1
ATOM 622 O O . LEU A 1 79 ? 8.256 -3.376 -4.772 1.00 92.12 79 LEU A O 1
ATOM 626 N N . GLY A 1 80 ? 7.517 -4.457 -2.959 1.00 91.88 80 GLY A N 1
ATOM 627 C CA . GLY A 1 80 ? 8.792 -5.090 -2.647 1.00 91.88 80 GLY A CA 1
ATOM 628 C C . GLY A 1 80 ? 8.946 -6.456 -3.309 1.00 91.88 80 GLY A C 1
ATOM 629 O O . GLY A 1 80 ? 8.040 -6.987 -3.947 1.00 91.88 80 GLY A O 1
ATOM 630 N N . ASN A 1 81 ? 10.119 -7.062 -3.115 1.00 92.56 81 ASN A N 1
ATOM 631 C CA . ASN 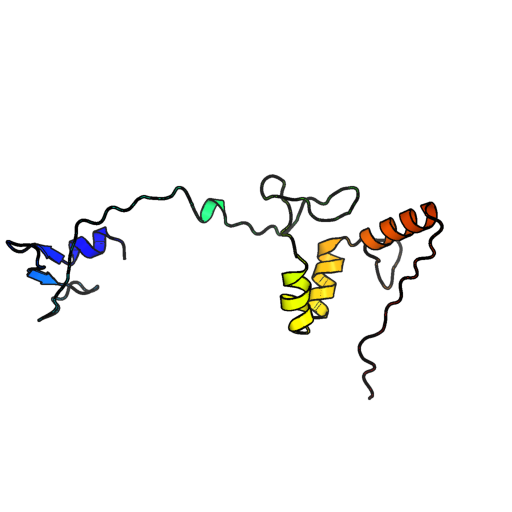A 1 81 ? 10.423 -8.385 -3.663 1.00 92.56 81 ASN A CA 1
ATOM 632 C C . ASN A 1 81 ? 9.475 -9.470 -3.134 1.00 92.56 81 ASN A C 1
ATOM 634 O O . ASN A 1 81 ? 9.185 -10.419 -3.851 1.00 92.56 81 ASN A O 1
ATOM 638 N N . MET A 1 82 ? 8.984 -9.348 -1.899 1.00 94.88 82 MET A N 1
ATOM 639 C CA . MET A 1 82 ? 8.076 -10.339 -1.317 1.00 94.88 82 MET A CA 1
ATOM 640 C C . MET A 1 82 ? 6.709 -10.298 -1.998 1.00 94.88 82 MET A C 1
ATOM 642 O O . MET A 1 82 ? 6.184 -11.339 -2.390 1.00 94.88 82 MET A O 1
ATOM 646 N N . GLU A 1 83 ? 6.161 -9.102 -2.202 1.00 94.31 83 GLU A N 1
ATOM 647 C CA . GLU A 1 83 ? 4.907 -8.904 -2.928 1.00 94.31 83 GLU A CA 1
ATOM 648 C C . GLU A 1 83 ? 5.062 -9.318 -4.394 1.00 94.31 83 GLU A C 1
ATOM 650 O O . GLU A 1 83 ? 4.185 -9.970 -4.958 1.00 94.31 83 GLU A O 1
ATOM 655 N N . LEU A 1 84 ? 6.212 -9.011 -4.993 1.00 90.38 84 LEU A N 1
ATOM 656 C CA . LEU A 1 84 ? 6.519 -9.362 -6.372 1.00 90.38 84 LEU A CA 1
ATOM 657 C C . LEU A 1 84 ? 6.634 -10.881 -6.575 1.00 90.38 84 LEU A C 1
ATOM 659 O O . LEU A 1 84 ? 5.982 -11.443 -7.456 1.00 90.38 84 LEU A O 1
ATOM 663 N N . PHE A 1 85 ? 7.459 -11.560 -5.774 1.00 88.44 85 PHE A N 1
ATOM 664 C CA . PHE A 1 85 ? 7.749 -12.981 -5.961 1.00 88.44 85 PHE A CA 1
ATOM 665 C C . PHE A 1 85 ? 6.656 -13.885 -5.407 1.00 88.44 85 PHE A C 1
ATOM 667 O O . PHE A 1 85 ? 6.263 -14.825 -6.092 1.00 88.44 85 PHE A O 1
ATOM 674 N N . ASN A 1 86 ? 6.136 -13.604 -4.213 1.00 92.31 86 ASN A N 1
ATOM 675 C CA . ASN A 1 86 ? 5.130 -14.466 -3.593 1.00 92.31 86 ASN A CA 1
ATOM 676 C C . ASN A 1 86 ? 3.716 -14.023 -3.967 1.00 92.31 86 ASN A C 1
ATOM 678 O O . ASN A 1 86 ? 2.868 -14.863 -4.253 1.00 92.31 86 ASN A O 1
ATOM 682 N N . GLY A 1 87 ? 3.466 -12.712 -3.989 1.00 90.75 87 GLY A N 1
ATOM 683 C CA . GLY A 1 87 ? 2.143 -12.162 -4.276 1.00 90.75 87 GLY A CA 1
ATOM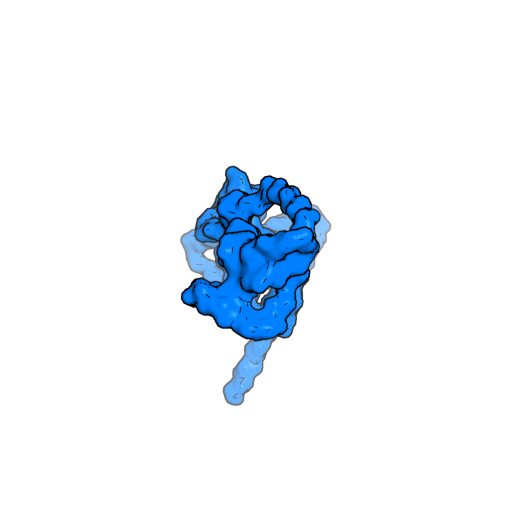 684 C C . GLY A 1 87 ? 1.766 -12.264 -5.751 1.00 90.75 87 GLY A C 1
ATOM 685 O O . GLY A 1 87 ? 0.698 -12.781 -6.069 1.00 90.75 87 GLY A O 1
ATOM 686 N N . LEU A 1 88 ? 2.634 -11.809 -6.658 1.00 90.69 88 LEU A N 1
ATOM 687 C CA . LEU A 1 88 ? 2.323 -11.785 -8.092 1.00 90.69 88 LEU A CA 1
ATOM 688 C C . LEU A 1 88 ? 2.833 -13.029 -8.815 1.00 90.69 88 LEU A C 1
ATOM 690 O O . LEU A 1 88 ? 2.042 -13.802 -9.359 1.00 90.69 88 LEU A O 1
ATOM 694 N N . ARG A 1 89 ? 4.151 -13.255 -8.803 1.00 87.06 89 ARG A N 1
ATOM 695 C CA . ARG A 1 89 ? 4.770 -14.352 -9.560 1.00 87.06 89 ARG A CA 1
ATOM 696 C C . ARG A 1 89 ? 4.335 -15.725 -9.047 1.00 87.06 89 ARG A C 1
ATOM 698 O O . ARG A 1 89 ? 4.030 -16.591 -9.859 1.00 87.06 89 ARG A O 1
ATOM 705 N N . GLY A 1 90 ? 4.275 -15.911 -7.730 1.00 89.25 90 GLY A N 1
ATOM 706 C CA . GLY A 1 90 ? 3.856 -17.165 -7.100 1.00 89.25 90 GLY A CA 1
ATOM 707 C C . GLY A 1 90 ? 2.426 -17.570 -7.460 1.00 89.25 90 GLY A C 1
ATOM 708 O O . GLY A 1 90 ? 2.157 -18.753 -7.638 1.00 89.25 90 GLY A O 1
ATOM 709 N N . ASN A 1 91 ? 1.540 -16.590 -7.656 1.00 93.19 91 ASN A N 1
ATOM 710 C CA . ASN A 1 91 ? 0.156 -16.807 -8.085 1.00 93.19 91 ASN A CA 1
ATOM 711 C C . ASN A 1 91 ? -0.026 -16.789 -9.615 1.00 93.19 91 ASN A C 1
ATOM 713 O O . ASN A 1 91 ? -1.150 -16.895 -10.097 1.00 93.19 91 ASN A O 1
ATOM 717 N N . GLY A 1 92 ? 1.050 -16.634 -10.393 1.00 90.44 92 GLY A N 1
ATOM 718 C CA . GLY A 1 92 ? 0.980 -16.603 -11.857 1.00 90.44 92 GLY A CA 1
ATOM 719 C C . GLY A 1 92 ? 0.299 -15.357 -12.439 1.00 90.44 92 GLY A C 1
ATOM 720 O O . GLY A 1 92 ? -0.179 -15.398 -13.571 1.00 90.44 92 GLY A O 1
ATOM 721 N N . LEU A 1 93 ? 0.257 -14.240 -11.704 1.00 90.69 93 LEU A N 1
ATOM 722 C CA . LEU A 1 93 ? -0.401 -12.995 -12.124 1.00 90.69 93 LEU A CA 1
ATOM 723 C C . LEU A 1 93 ? 0.492 -12.163 -13.061 1.00 90.69 93 LEU A C 1
ATOM 725 O O . LEU A 1 93 ? 0.906 -11.053 -12.727 1.00 90.69 93 LEU A O 1
ATOM 729 N N . ALA A 1 94 ? 0.813 -12.715 -14.233 1.00 85.38 94 ALA A N 1
ATOM 730 C CA . ALA A 1 94 ? 1.758 -12.120 -15.182 1.00 85.38 94 ALA A CA 1
ATOM 731 C C . ALA A 1 94 ? 1.306 -10.747 -15.716 1.00 85.38 94 ALA A C 1
ATOM 733 O O . ALA A 1 94 ? 2.109 -9.821 -15.758 1.00 85.38 94 ALA A O 1
ATOM 734 N N . ALA A 1 95 ? 0.019 -10.587 -16.045 1.00 86.69 95 ALA A N 1
ATOM 735 C CA . ALA A 1 95 ? -0.517 -9.309 -16.520 1.00 86.69 95 ALA A CA 1
ATOM 736 C C . ALA A 1 95 ? -0.426 -8.214 -15.443 1.00 86.69 95 ALA A C 1
ATOM 738 O O . ALA A 1 95 ? 0.032 -7.110 -15.712 1.00 86.69 95 ALA A O 1
ATOM 739 N N . CYS A 1 96 ? -0.773 -8.536 -14.191 1.00 87.56 96 CYS A N 1
ATOM 740 C CA . CYS A 1 96 ? -0.640 -7.590 -13.082 1.00 87.56 96 CYS A CA 1
ATOM 741 C C . CYS A 1 96 ? 0.827 -7.264 -12.777 1.00 87.56 96 CYS A C 1
ATOM 743 O O . CYS A 1 96 ? 1.139 -6.144 -12.386 1.00 87.56 96 CYS A O 1
ATOM 745 N N . PHE A 1 97 ? 1.734 -8.232 -12.937 1.00 85.75 97 PHE A N 1
ATOM 746 C CA . PHE A 1 97 ? 3.170 -7.992 -12.810 1.00 85.75 97 PHE A CA 1
ATOM 747 C C . PHE A 1 97 ? 3.643 -6.957 -13.835 1.00 85.75 97 PHE A C 1
ATOM 749 O O . PHE A 1 97 ? 4.322 -6.001 -13.467 1.00 85.75 97 PHE A O 1
ATOM 756 N N . GLU A 1 98 ? 3.253 -7.117 -15.099 1.00 84.38 98 GLU A N 1
ATOM 757 C CA . GLU A 1 98 ? 3.596 -6.176 -16.165 1.00 84.38 98 GLU A CA 1
ATOM 758 C C . GLU A 1 98 ? 3.006 -4.783 -15.895 1.00 84.38 98 GLU A C 1
ATOM 760 O O . GLU A 1 98 ? 3.724 -3.785 -15.863 1.00 84.38 98 GLU A O 1
ATOM 765 N N . GLU A 1 99 ? 1.721 -4.711 -15.569 1.00 86.06 99 GLU A N 1
ATOM 766 C CA . GLU A 1 99 ? 1.044 -3.453 -15.248 1.00 86.06 99 GLU A CA 1
ATOM 767 C C . GLU A 1 99 ? 1.710 -2.708 -14.070 1.00 86.06 99 GLU A C 1
ATOM 769 O O . GLU A 1 99 ? 1.876 -1.486 -14.098 1.00 86.06 99 GLU A O 1
ATOM 774 N N . LYS A 1 100 ? 2.111 -3.421 -13.007 1.00 87.38 100 LYS A N 1
ATOM 775 C CA . LYS A 1 100 ? 2.700 -2.791 -11.812 1.00 87.38 100 LYS A CA 1
ATOM 776 C C . LYS A 1 100 ? 4.176 -2.444 -11.958 1.00 87.38 100 LYS A C 1
ATOM 778 O O . LYS A 1 100 ? 4.602 -1.451 -11.374 1.00 87.38 100 LYS A O 1
ATOM 783 N N . CYS A 1 101 ? 4.951 -3.228 -12.701 1.00 83.00 101 CYS A N 1
ATOM 784 C CA . CYS A 1 101 ? 6.371 -2.943 -12.903 1.00 83.00 101 CYS A CA 1
ATOM 785 C C . CYS A 1 101 ? 6.615 -1.919 -14.009 1.00 83.00 101 CYS A C 1
ATOM 787 O O . CYS A 1 101 ? 7.555 -1.143 -13.892 1.00 83.00 101 CYS A O 1
ATOM 789 N N . PHE A 1 102 ? 5.785 -1.906 -15.051 1.00 80.94 102 PHE A N 1
ATOM 790 C CA . PHE A 1 102 ? 5.984 -1.036 -16.202 1.00 80.94 102 PHE A CA 1
ATOM 791 C C . PHE A 1 102 ? 5.036 0.159 -16.114 1.00 80.94 102 PHE A C 1
ATOM 793 O O . PHE A 1 102 ? 5.481 1.262 -15.813 1.00 80.94 102 PHE A O 1
ATOM 800 N N . GLU A 1 103 ? 3.730 -0.042 -16.306 1.00 81.94 103 GLU A N 1
ATOM 801 C CA . GLU A 1 103 ? 2.769 1.063 -16.467 1.00 81.94 103 GLU A CA 1
ATOM 802 C C . GLU A 1 103 ? 2.672 1.981 -15.246 1.00 81.94 103 GLU A C 1
ATOM 804 O O . GLU A 1 103 ? 2.694 3.200 -15.396 1.00 81.94 103 GLU A O 1
ATOM 809 N N . HIS A 1 104 ? 2.615 1.402 -14.046 1.00 85.62 104 HIS A N 1
ATOM 810 C CA . HIS A 1 104 ? 2.557 2.149 -12.783 1.00 85.62 104 HIS A CA 1
ATOM 811 C C . HIS A 1 104 ? 3.924 2.358 -12.117 1.00 85.62 104 HIS A C 1
ATOM 813 O O . HIS A 1 104 ? 4.004 2.997 -11.066 1.00 85.62 104 HIS A O 1
ATOM 819 N N . GLY A 1 105 ? 4.976 1.763 -12.680 1.00 83.56 105 GLY A N 1
ATOM 820 C CA . GLY A 1 105 ? 6.330 1.807 -12.148 1.00 83.56 105 GLY A CA 1
ATOM 821 C C . GLY A 1 105 ? 7.097 2.989 -12.718 1.00 83.56 105 GLY A C 1
ATOM 822 O O . GLY A 1 105 ? 6.948 4.115 -12.255 1.00 83.56 105 GLY A O 1
ATOM 823 N N . ASP A 1 106 ? 7.940 2.702 -13.703 1.00 85.44 106 ASP A N 1
ATOM 824 C CA . ASP A 1 106 ? 8.911 3.620 -14.298 1.00 85.44 106 ASP A CA 1
ATOM 825 C C . ASP A 1 106 ? 8.848 3.658 -15.829 1.00 85.44 106 ASP A C 1
ATOM 827 O O . ASP A 1 106 ? 9.862 3.856 -16.509 1.00 85.44 106 ASP A O 1
ATOM 831 N N . ARG A 1 107 ? 7.651 3.465 -16.393 1.00 77.56 107 ARG A N 1
ATOM 832 C CA . ARG A 1 107 ? 7.430 3.608 -17.832 1.00 77.56 107 ARG A CA 1
ATOM 833 C C . ARG A 1 107 ? 7.756 5.027 -18.283 1.00 77.56 107 ARG A C 1
ATOM 835 O O . ARG A 1 107 ? 7.119 5.994 -17.872 1.00 77.56 107 ARG A O 1
ATOM 842 N N . ILE A 1 108 ? 8.694 5.125 -19.218 1.00 69.12 108 ILE A N 1
ATOM 843 C CA . ILE A 1 108 ? 8.932 6.350 -19.973 1.00 69.12 108 ILE A CA 1
ATOM 844 C C . ILE A 1 108 ? 7.969 6.353 -21.166 1.00 69.12 108 ILE A C 1
ATOM 846 O O . ILE A 1 108 ? 7.992 5.409 -21.966 1.00 69.12 108 ILE A O 1
ATOM 850 N N . PRO A 1 109 ? 7.128 7.383 -21.335 1.00 60.47 109 PRO A N 1
ATOM 851 C CA . PRO A 1 109 ? 6.416 7.578 -22.586 1.00 60.47 109 PRO A CA 1
ATOM 852 C C . PRO A 1 109 ? 7.440 7.977 -23.658 1.00 60.47 109 PRO A C 1
ATOM 854 O O . PRO A 1 109 ? 7.893 9.114 -23.707 1.00 60.47 109 PRO A O 1
ATOM 857 N N . SER A 1 110 ? 7.866 7.030 -24.494 1.00 56.09 110 SER A N 1
ATOM 858 C CA . SER A 1 110 ? 8.679 7.351 -25.673 1.00 56.09 110 SER A CA 1
ATOM 859 C C . SER A 1 110 ? 7.775 7.944 -26.762 1.00 56.09 110 SER A C 1
ATOM 861 O O . SER A 1 110 ? 6.713 7.400 -27.068 1.00 56.09 110 SER A O 1
ATOM 863 N N . GLU A 1 111 ? 8.197 9.070 -27.340 1.00 54.25 111 GLU A N 1
ATOM 864 C CA . GLU A 1 111 ? 7.362 9.955 -28.169 1.00 54.25 111 GLU A CA 1
ATOM 865 C C . GLU A 1 111 ? 7.034 9.456 -29.592 1.00 54.25 111 GLU A C 1
ATOM 867 O O . GLU A 1 111 ? 6.446 10.206 -30.361 1.00 54.25 111 GLU A O 1
ATOM 872 N N . THR A 1 112 ? 7.362 8.228 -30.013 1.00 51.34 112 THR A N 1
ATOM 873 C CA . THR A 1 112 ? 7.282 7.902 -31.463 1.00 51.34 112 THR A CA 1
ATOM 874 C C . THR A 1 112 ? 6.930 6.456 -31.846 1.00 51.34 112 THR A C 1
ATOM 876 O O . THR A 1 112 ? 7.214 6.047 -32.964 1.00 51.34 112 THR A O 1
ATOM 879 N N . ASN A 1 113 ? 6.207 5.718 -30.995 1.00 49.84 113 ASN A N 1
ATOM 880 C CA . ASN A 1 113 ? 5.922 4.265 -31.073 1.00 49.84 113 ASN A CA 1
ATOM 881 C C . ASN A 1 113 ? 7.068 3.371 -30.584 1.00 49.84 113 ASN A C 1
ATOM 883 O O . ASN A 1 113 ? 7.894 2.916 -31.377 1.00 49.84 113 ASN A O 1
ATOM 887 N N . PRO A 1 114 ? 7.038 2.960 -29.310 1.00 50.81 114 PRO A N 1
ATOM 888 C CA . PRO A 1 114 ? 7.676 1.730 -28.899 1.00 50.81 114 PRO A CA 1
ATOM 889 C C . PRO A 1 114 ? 6.617 0.622 -28.830 1.00 50.81 114 PRO A C 1
ATOM 891 O O . PRO A 1 114 ? 5.697 0.671 -28.017 1.00 50.81 114 PRO A O 1
ATOM 894 N N . THR A 1 115 ? 6.768 -0.425 -29.641 1.00 49.44 115 THR A N 1
ATOM 895 C CA . THR A 1 115 ? 5.983 -1.668 -29.511 1.00 49.44 115 THR A CA 1
ATOM 896 C C . THR A 1 115 ? 6.146 -2.297 -28.115 1.00 49.44 115 THR A C 1
ATOM 898 O O . THR A 1 115 ? 5.295 -3.068 -27.693 1.00 49.44 115 THR A O 1
ATOM 901 N N . ILE A 1 116 ? 7.216 -1.946 -27.380 1.00 55.34 116 ILE A N 1
ATOM 902 C CA . ILE A 1 116 ? 7.442 -2.256 -25.960 1.00 55.34 116 ILE A CA 1
ATOM 903 C C . ILE A 1 116 ? 8.212 -1.078 -25.336 1.00 55.34 116 ILE A C 1
ATOM 905 O O . ILE A 1 116 ? 9.380 -0.862 -25.665 1.00 55.34 116 ILE A O 1
ATOM 909 N N . SER A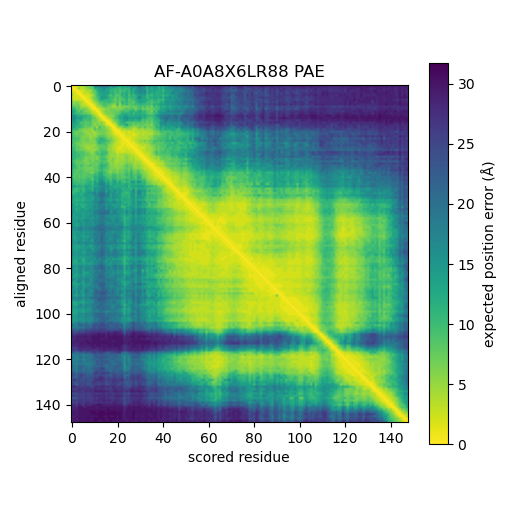 1 117 ? 7.583 -0.283 -24.466 1.00 63.66 117 SER A N 1
ATOM 910 C CA . SER A 1 117 ? 8.281 0.779 -23.720 1.00 63.66 117 SER A CA 1
ATOM 911 C C . SER A 1 117 ? 9.163 0.159 -22.637 1.00 63.66 117 SER A C 1
ATOM 913 O O . SER A 1 117 ? 8.654 -0.546 -21.766 1.00 63.66 117 SER A O 1
ATOM 915 N N . LEU A 1 118 ? 10.472 0.417 -22.683 1.00 72.69 118 LEU A N 1
ATOM 916 C CA . LEU A 1 118 ? 11.400 -0.063 -21.661 1.00 72.69 118 LEU A CA 1
ATOM 917 C C . LEU A 1 118 ? 11.272 0.762 -20.359 1.00 72.69 118 LEU A C 1
ATOM 919 O O . LEU A 1 118 ? 11.087 1.978 -20.431 1.00 72.69 118 LEU A O 1
ATOM 923 N N . PRO A 1 119 ? 11.405 0.123 -19.182 1.00 79.38 119 PRO A N 1
ATOM 924 C CA . PRO A 1 119 ? 11.530 0.791 -17.885 1.00 79.38 119 PRO A CA 1
ATOM 925 C C . PRO A 1 119 ? 12.714 1.761 -17.832 1.00 79.38 119 PRO A C 1
ATOM 927 O O . PRO A 1 119 ? 13.803 1.421 -18.313 1.00 79.38 119 PRO A O 1
ATOM 930 N N . LYS A 1 120 ? 12.557 2.914 -17.168 1.00 83.31 120 LYS A N 1
ATOM 931 C CA . LYS A 1 120 ? 13.663 3.864 -16.939 1.00 83.31 120 LYS A CA 1
ATOM 932 C C . LYS A 1 120 ? 14.830 3.231 -16.191 1.00 83.31 120 LYS A C 1
ATOM 934 O O . LYS A 1 120 ? 15.984 3.495 -16.517 1.00 83.31 120 LYS A O 1
ATOM 939 N N . SER A 1 121 ? 14.551 2.340 -15.246 1.00 82.56 121 SER A N 1
ATOM 940 C CA . SER A 1 121 ? 15.579 1.577 -14.532 1.00 82.56 121 SER A CA 1
ATOM 941 C C . SER A 1 121 ? 16.470 0.750 -15.462 1.00 82.56 121 SER A C 1
ATOM 943 O O . SER A 1 121 ? 17.678 0.681 -15.248 1.00 82.56 121 SER A O 1
ATOM 945 N N . VAL A 1 122 ? 15.914 0.160 -16.524 1.00 80.69 122 VAL A N 1
ATOM 946 C CA . VAL A 1 122 ? 16.690 -0.615 -17.504 1.00 80.69 122 VAL A CA 1
ATOM 947 C C . VAL A 1 122 ? 17.559 0.302 -18.363 1.00 80.69 122 VAL A C 1
ATOM 949 O O . VAL A 1 122 ? 18.687 -0.066 -18.687 1.00 80.69 122 VAL A O 1
ATOM 952 N N . GLU A 1 123 ? 17.058 1.482 -18.728 1.00 80.06 123 GLU A N 1
ATOM 953 C CA . GLU A 1 123 ? 17.836 2.487 -19.461 1.00 80.06 123 GLU A CA 1
ATOM 954 C C . GLU A 1 123 ? 19.040 2.965 -18.638 1.00 80.06 123 GLU A C 1
ATOM 956 O O . GLU A 1 123 ? 20.168 2.894 -19.120 1.00 80.06 123 GLU A O 1
ATOM 961 N N . LEU A 1 124 ? 18.820 3.329 -17.370 1.00 82.50 124 LEU A N 1
ATOM 962 C CA . LEU A 1 124 ? 19.884 3.767 -16.459 1.00 82.50 124 LEU A CA 1
ATOM 963 C C . LEU A 1 124 ? 20.966 2.694 -16.277 1.00 82.50 124 LEU A C 1
ATOM 965 O O . LEU A 1 124 ? 22.156 2.979 -16.372 1.00 82.50 124 LEU A O 1
ATOM 969 N N . VAL A 1 125 ? 20.568 1.431 -16.097 1.00 83.12 125 VAL A N 1
ATOM 970 C CA . VAL A 1 125 ? 21.527 0.322 -15.962 1.00 83.12 125 VAL A CA 1
ATOM 971 C C . VAL A 1 125 ? 22.346 0.116 -17.241 1.00 83.12 125 VAL A C 1
ATOM 973 O O . VAL A 1 125 ? 23.515 -0.261 -17.163 1.00 83.12 125 VAL A O 1
ATOM 976 N N . LYS A 1 126 ? 21.771 0.358 -18.425 1.00 79.81 126 LYS A N 1
ATOM 977 C CA . LYS A 1 126 ? 22.518 0.289 -19.692 1.00 79.81 126 LYS A CA 1
ATOM 978 C C . LYS A 1 126 ? 23.535 1.421 -19.819 1.00 79.81 126 LYS A C 1
ATOM 980 O O . LYS A 1 126 ? 24.649 1.164 -20.273 1.00 79.81 126 LYS A O 1
ATOM 985 N N . GLU A 1 127 ? 23.168 2.638 -19.425 1.00 79.00 127 GLU A N 1
ATOM 986 C CA . GLU A 1 127 ? 24.089 3.781 -19.392 1.00 79.00 127 GLU A CA 1
ATOM 987 C C . GLU A 1 127 ? 25.268 3.505 -18.447 1.00 79.00 127 GLU A C 1
ATOM 989 O O . GLU A 1 127 ? 26.430 3.619 -18.854 1.00 79.00 127 GLU A O 1
ATOM 994 N N . ASP A 1 128 ? 24.980 3.022 -17.234 1.00 81.19 128 ASP A N 1
ATOM 995 C CA . ASP A 1 128 ? 25.998 2.629 -16.255 1.00 81.19 128 ASP A CA 1
ATOM 996 C C . ASP A 1 128 ? 26.899 1.507 -16.793 1.00 81.19 128 ASP A C 1
ATOM 998 O O . ASP A 1 128 ? 28.124 1.556 -16.668 1.00 81.19 128 ASP A O 1
ATOM 1002 N N . ALA A 1 129 ? 26.326 0.496 -17.450 1.00 78.31 129 ALA A N 1
ATOM 1003 C CA . ALA A 1 129 ? 27.095 -0.596 -18.042 1.00 78.31 129 ALA A CA 1
ATOM 1004 C C . ALA A 1 129 ? 28.090 -0.103 -19.105 1.00 78.31 129 ALA A C 1
ATOM 1006 O O . ALA A 1 129 ? 29.228 -0.584 -19.156 1.00 78.31 129 ALA A O 1
ATOM 1007 N N . GLY A 1 130 ? 27.694 0.898 -19.900 1.00 73.88 130 GLY A N 1
ATOM 1008 C CA . GLY A 1 130 ? 28.579 1.583 -20.842 1.00 73.88 130 GLY A CA 1
ATOM 1009 C C . GLY A 1 130 ? 29.771 2.244 -20.147 1.00 73.88 130 GLY A C 1
ATOM 1010 O O . GLY A 1 130 ? 30.908 2.088 -20.599 1.00 73.88 130 GLY A O 1
ATOM 1011 N N . PHE A 1 131 ? 29.538 2.900 -19.006 1.00 77.81 131 PHE A N 1
ATOM 1012 C CA . PHE A 1 131 ? 30.600 3.494 -18.189 1.00 77.81 131 PHE A CA 1
ATOM 1013 C C . PHE A 1 131 ? 31.582 2.438 -17.653 1.00 77.81 131 PHE A C 1
ATOM 1015 O O . PHE A 1 131 ? 32.800 2.605 -17.754 1.00 77.81 131 PHE A O 1
ATOM 1022 N N . PHE A 1 132 ? 31.071 1.312 -17.149 1.00 76.50 132 PHE A N 1
ATOM 1023 C CA . PHE A 1 132 ? 31.895 0.224 -16.605 1.00 76.50 132 PHE A CA 1
ATOM 1024 C C . PHE A 1 132 ? 32.495 -0.714 -17.668 1.00 76.50 132 PHE A C 1
ATOM 1026 O O . PHE A 1 132 ? 33.188 -1.669 -17.316 1.00 76.50 132 PHE A O 1
ATOM 1033 N N . LYS A 1 133 ? 32.272 -0.448 -18.965 1.00 80.94 133 LYS A N 1
ATOM 1034 C CA . LYS A 1 133 ? 32.681 -1.316 -20.088 1.00 80.94 133 LYS A CA 1
ATOM 1035 C C . LYS A 1 133 ? 32.155 -2.753 -19.955 1.00 80.94 133 LYS A C 1
ATOM 1037 O O . LYS A 1 133 ? 32.790 -3.703 -20.415 1.00 80.94 133 LYS A O 1
ATOM 1042 N N . CYS A 1 134 ? 30.994 -2.921 -19.329 1.00 73.88 134 CYS A N 1
ATOM 1043 C CA . CYS A 1 134 ? 30.308 -4.201 -19.214 1.00 73.88 134 CYS A CA 1
ATOM 1044 C C . CYS A 1 134 ? 29.217 -4.285 -20.284 1.00 73.88 134 CYS A C 1
ATOM 1046 O O . CYS A 1 134 ? 28.409 -3.375 -20.433 1.00 73.88 134 CYS A O 1
ATOM 1048 N N . HIS A 1 135 ? 29.158 -5.391 -21.024 1.00 73.12 135 HIS A N 1
ATOM 1049 C CA . HIS A 1 135 ? 28.098 -5.599 -22.007 1.00 73.12 135 HIS A CA 1
ATOM 1050 C C . HIS A 1 135 ? 26.893 -6.278 -21.344 1.00 73.12 135 HIS A C 1
ATOM 1052 O O . HIS A 1 135 ? 26.859 -7.502 -21.207 1.00 73.12 135 HIS A O 1
ATOM 1058 N N . LEU A 1 136 ? 25.897 -5.490 -20.931 1.00 70.06 136 LEU A N 1
ATOM 1059 C CA . LEU A 1 136 ? 24.621 -6.013 -20.437 1.00 70.06 136 LEU A CA 1
ATOM 1060 C C . LEU A 1 136 ? 23.607 -6.099 -21.582 1.00 70.06 136 LEU A C 1
ATOM 1062 O O . LEU A 1 136 ? 23.241 -5.096 -22.190 1.00 70.06 136 LEU A O 1
ATOM 1066 N N . GLU A 1 137 ? 23.135 -7.311 -21.866 1.00 64.75 137 GLU A N 1
ATOM 1067 C CA . GLU A 1 137 ? 22.104 -7.568 -22.870 1.00 64.75 137 GLU A CA 1
ATOM 1068 C C . GLU A 1 137 ? 20.770 -7.865 -22.178 1.00 64.75 137 GLU A C 1
ATOM 1070 O O . GLU A 1 137 ? 20.688 -8.724 -21.297 1.00 64.75 137 GLU A O 1
ATOM 1075 N N . TYR A 1 138 ? 19.708 -7.171 -22.587 1.00 62.16 138 TYR A N 1
ATOM 1076 C CA . TYR A 1 138 ? 18.361 -7.489 -22.127 1.00 62.16 138 TYR A CA 1
ATOM 1077 C C . TYR A 1 138 ? 17.820 -8.672 -22.934 1.00 62.16 138 TYR A C 1
ATOM 1079 O O . TYR A 1 138 ? 17.447 -8.514 -24.095 1.00 62.16 138 TYR A O 1
ATOM 1087 N N . LYS A 1 139 ? 17.771 -9.858 -22.320 1.00 61.66 139 LYS A N 1
ATOM 1088 C CA . LYS A 1 139 ? 17.150 -11.048 -22.915 1.00 61.66 139 LYS A CA 1
ATOM 1089 C C . LYS A 1 139 ? 15.759 -11.254 -22.334 1.00 61.66 139 LYS A C 1
ATOM 1091 O O . LYS A 1 139 ? 15.609 -11.749 -21.220 1.00 61.66 139 LYS A O 1
ATOM 1096 N N . ALA A 1 140 ? 14.737 -10.902 -23.109 1.00 53.19 140 ALA A N 1
ATOM 1097 C CA . ALA A 1 140 ? 13.380 -11.348 -22.836 1.00 53.19 140 ALA A CA 1
ATOM 1098 C C . ALA A 1 140 ? 13.261 -12.813 -23.270 1.00 53.19 140 ALA A C 1
ATOM 1100 O O . ALA A 1 140 ? 13.283 -13.123 -24.460 1.00 53.19 140 ALA A O 1
ATOM 1101 N N . HIS A 1 141 ? 13.156 -13.729 -22.310 1.00 55.22 141 HIS A N 1
ATOM 1102 C CA . HIS A 1 141 ? 12.768 -15.098 -22.619 1.00 55.22 141 HIS A CA 1
ATOM 1103 C C . HIS A 1 141 ? 11.241 -15.146 -22.714 1.00 55.22 141 HIS A C 1
ATOM 1105 O O . HIS A 1 141 ? 10.583 -14.902 -21.699 1.00 55.22 141 HIS A O 1
ATOM 1111 N N . PRO A 1 142 ? 10.657 -15.443 -23.889 1.00 51.41 142 PRO A N 1
ATOM 1112 C CA . PRO A 1 142 ? 9.221 -15.632 -23.985 1.00 51.41 142 PRO A CA 1
ATOM 1113 C C . PRO A 1 142 ? 8.842 -16.816 -23.096 1.00 51.41 142 PRO A C 1
ATOM 1115 O O . PRO A 1 142 ? 9.235 -17.958 -23.339 1.00 51.41 142 PRO A O 1
ATOM 1118 N N . SER A 1 143 ? 8.104 -16.536 -22.028 1.00 48.03 143 SER A N 1
ATOM 1119 C CA . SER A 1 143 ? 7.411 -17.574 -21.280 1.00 48.03 143 SER A CA 1
ATOM 1120 C C . SER A 1 143 ? 6.104 -17.834 -22.029 1.00 48.03 143 SER A C 1
ATOM 1122 O O . SER A 1 143 ? 5.336 -16.909 -22.247 1.00 48.03 143 SER A O 1
ATOM 1124 N N . PHE A 1 144 ? 5.894 -19.085 -22.449 1.00 43.28 144 PHE A N 1
ATOM 1125 C CA . PHE A 1 144 ? 4.763 -19.611 -23.236 1.00 43.28 144 PHE A CA 1
ATOM 1126 C C . PHE A 1 144 ? 4.879 -19.533 -24.769 1.00 43.28 144 PHE A C 1
ATOM 1128 O O . PHE A 1 144 ? 4.440 -18.595 -25.426 1.00 43.28 144 PHE A O 1
ATOM 1135 N N . ILE A 1 145 ? 5.340 -20.641 -25.361 1.00 46.16 145 ILE A N 1
ATOM 1136 C CA . ILE A 1 145 ? 4.884 -21.063 -26.689 1.00 46.16 145 ILE A CA 1
ATOM 1137 C C . ILE A 1 145 ? 3.529 -21.740 -26.463 1.00 46.16 145 ILE A C 1
ATOM 1139 O O . ILE A 1 145 ? 3.486 -22.899 -26.047 1.00 46.16 145 ILE A O 1
ATOM 1143 N N . MET A 1 146 ? 2.418 -21.040 -26.709 1.00 40.44 146 MET A N 1
ATOM 1144 C CA . MET A 1 146 ? 1.139 -21.729 -26.893 1.00 40.44 146 MET A CA 1
ATOM 1145 C C . MET A 1 146 ? 1.250 -22.557 -28.174 1.00 40.44 146 MET A C 1
ATOM 1147 O O . MET A 1 146 ? 1.183 -22.024 -29.282 1.00 40.44 146 MET A O 1
ATOM 1151 N N . ARG A 1 147 ? 1.487 -23.863 -28.026 1.00 42.41 147 ARG A N 1
ATOM 1152 C CA . ARG A 1 147 ? 1.276 -24.804 -29.125 1.00 42.41 147 ARG A CA 1
ATOM 1153 C C . ARG A 1 147 ? -0.230 -24.832 -29.389 1.00 42.41 147 ARG A C 1
ATOM 1155 O O . ARG A 1 147 ? -0.992 -25.127 -28.473 1.00 42.41 147 ARG A O 1
ATOM 1162 N N . LYS A 1 148 ? -0.616 -24.424 -30.600 1.00 41.28 148 LYS A N 1
ATOM 1163 C CA . LYS A 1 148 ? -1.962 -24.639 -31.140 1.00 41.28 148 LYS A CA 1
ATOM 1164 C C . LYS A 1 148 ? -2.268 -26.128 -31.223 1.00 41.28 148 LYS A C 1
ATOM 1166 O O . LYS A 1 148 ? -1.308 -26.893 -31.476 1.00 41.28 148 LYS A O 1
#

Mean predicted aligned error: 13.56 Å

Radius of gyration: 29.14 Å; Cα contacts (8 Å, |Δi|>4): 137; chains: 1; bounding box: 68×39×77 Å

Foldseek 3Di:
DDPVVQVVQFDDDPDQWTPFGADPVRDTDPPDTDGDDPDDDDDDPDDVVVVDDDQPDADADPQQRAGDDDPVRRGDDDDDPCCQVVVCVVVVNVVVNCCVCAVNGAFDPDDPDDPDGDGSVVVVVCVVCVVVVHDDDDDDDDDDPPDD

Organism: Trichonephila clavata (NCBI:txid2740835)

Solvent-accessible surface area (backbone atoms only — not comparable to full-atom values): 9575 Å² total; per-residue (Å²): 136,53,77,66,58,55,53,77,32,39,45,79,41,102,66,76,50,49,67,42,39,37,49,98,84,71,45,77,46,81,92,56,84,52,90,68,76,95,77,86,81,79,86,69,100,72,54,67,83,81,66,68,81,80,78,91,69,54,42,59,36,90,85,53,40,29,50,31,81,44,74,93,63,42,22,42,84,84,82,48,70,63,49,46,49,57,58,25,56,64,68,66,38,59,70,60,45,49,45,52,58,31,75,69,28,18,52,51,89,65,94,79,78,57,99,69,67,61,37,37,61,61,53,52,52,50,55,51,24,60,75,72,73,44,91,82,76,89,78,86,75,85,82,76,83,81,78,128